Protein AF-A0A554IEF9-F1 (afdb_monomer_lite)

Structure (mmCIF, N/CA/C/O backbone):
data_AF-A0A554IEF9-F1
#
_entry.id   AF-A0A554IEF9-F1
#
loop_
_atom_site.group_PDB
_atom_site.id
_atom_site.type_symbol
_atom_site.label_atom_id
_atom_site.label_alt_id
_atom_site.label_comp_id
_atom_site.label_asym_id
_atom_site.label_entity_id
_atom_site.label_seq_id
_atom_site.pdbx_PDB_ins_code
_atom_site.Cartn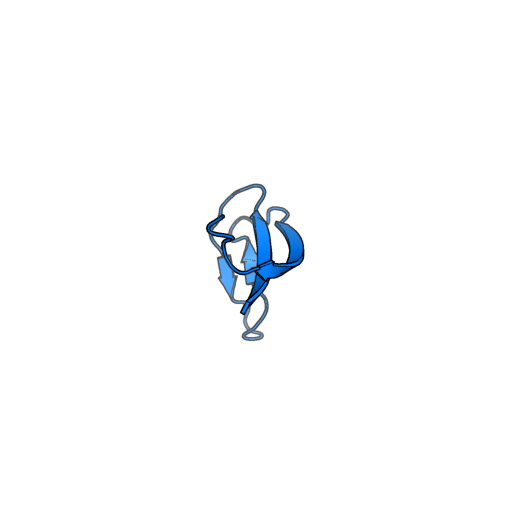_x
_atom_site.Cartn_y
_atom_site.Cartn_z
_atom_site.occupancy
_atom_site.B_iso_or_equiv
_atom_site.auth_seq_id
_atom_site.auth_comp_id
_atom_site.auth_asym_id
_atom_site.auth_atom_id
_atom_site.pdbx_PDB_model_num
ATOM 1 N N . MET A 1 1 ? 8.565 -7.948 -19.649 1.00 95.56 1 MET A N 1
ATOM 2 C CA . MET A 1 1 ? 7.444 -8.027 -18.684 1.00 95.56 1 MET A CA 1
ATOM 3 C C . MET A 1 1 ? 7.267 -6.653 -18.059 1.00 95.56 1 MET A C 1
ATOM 5 O O . MET A 1 1 ? 8.271 -5.986 -17.843 1.00 95.56 1 MET A O 1
ATOM 9 N N . THR A 1 2 ? 6.038 -6.214 -17.803 1.00 97.38 2 THR A N 1
ATOM 10 C CA . THR A 1 2 ? 5.747 -4.955 -17.094 1.00 97.38 2 THR A CA 1
ATOM 11 C C . THR A 1 2 ? 4.951 -5.264 -15.838 1.00 97.38 2 THR A C 1
ATOM 13 O O . THR A 1 2 ? 4.097 -6.146 -15.876 1.00 97.38 2 THR A O 1
ATOM 16 N N . LEU A 1 3 ? 5.242 -4.570 -14.742 1.00 98.06 3 LEU A N 1
ATOM 17 C CA . LEU A 1 3 ? 4.617 -4.784 -13.437 1.00 98.06 3 LEU A CA 1
ATOM 18 C C . LEU A 1 3 ? 4.195 -3.442 -12.840 1.00 98.06 3 LEU A C 1
ATOM 20 O O . LEU A 1 3 ? 4.906 -2.450 -13.008 1.00 98.06 3 LEU A O 1
ATOM 24 N N . ALA A 1 4 ? 3.075 -3.423 -12.123 1.00 98.19 4 ALA A N 1
ATOM 25 C CA . ALA A 1 4 ? 2.789 -2.372 -11.156 1.00 98.19 4 ALA A CA 1
ATOM 26 C C . ALA A 1 4 ? 3.443 -2.745 -9.820 1.00 98.19 4 ALA A C 1
ATOM 28 O O . ALA A 1 4 ? 3.418 -3.905 -9.406 1.00 98.19 4 ALA A O 1
ATOM 29 N N . ILE A 1 5 ? 4.066 -1.766 -9.175 1.00 98.06 5 ILE A N 1
ATOM 30 C CA . ILE A 1 5 ? 4.510 -1.854 -7.788 1.00 98.06 5 ILE A CA 1
ATOM 31 C C . ILE A 1 5 ? 3.773 -0.742 -7.050 1.00 98.06 5 ILE A C 1
ATOM 33 O O . ILE A 1 5 ? 4.016 0.434 -7.317 1.00 98.06 5 ILE A O 1
ATOM 37 N N . GLU A 1 6 ? 2.874 -1.125 -6.151 1.00 98.25 6 GLU A N 1
ATOM 38 C CA . GLU A 1 6 ? 1.950 -0.229 -5.449 1.00 98.25 6 GLU A CA 1
ATOM 39 C C . GLU A 1 6 ? 1.990 -0.511 -3.946 1.00 98.25 6 GLU A C 1
ATOM 41 O O . GLU A 1 6 ? 1.259 -1.336 -3.403 1.00 98.25 6 GLU A O 1
ATOM 46 N N . VAL A 1 7 ? 2.925 0.138 -3.256 1.00 97.62 7 VAL A N 1
ATOM 47 C CA . VAL A 1 7 ? 3.090 -0.083 -1.819 1.00 97.62 7 VAL A CA 1
ATOM 48 C C . VAL A 1 7 ? 2.102 0.798 -1.072 1.00 97.62 7 VAL A C 1
ATOM 50 O O . VAL A 1 7 ? 2.114 2.021 -1.222 1.00 97.62 7 VAL A O 1
ATOM 53 N N . ILE A 1 8 ? 1.287 0.163 -0.234 1.00 97.94 8 ILE A N 1
ATOM 54 C CA . ILE A 1 8 ? 0.368 0.821 0.690 1.00 97.94 8 ILE A CA 1
ATOM 55 C C . ILE A 1 8 ? 0.947 0.676 2.096 1.00 97.94 8 ILE A C 1
ATOM 57 O O . ILE A 1 8 ? 1.096 -0.436 2.602 1.00 97.94 8 ILE A O 1
ATOM 61 N N . TYR A 1 9 ? 1.293 1.797 2.722 1.00 97.44 9 TYR A N 1
ATOM 62 C CA . TYR A 1 9 ? 1.776 1.843 4.100 1.00 97.44 9 TYR A CA 1
ATOM 63 C C . TYR A 1 9 ? 0.645 2.229 5.047 1.00 97.44 9 TYR A C 1
ATOM 65 O O . TYR A 1 9 ? -0.021 3.238 4.818 1.00 97.44 9 TYR A O 1
ATOM 73 N N . SER A 1 10 ? 0.510 1.494 6.149 1.00 98.06 10 SER A N 1
ATOM 74 C CA . SER A 1 10 ? -0.316 1.874 7.300 1.00 98.06 10 SER A CA 1
ATOM 75 C C . SER A 1 10 ? 0.579 2.426 8.407 1.00 98.06 10 SER A C 1
ATOM 77 O O . SER A 1 10 ? 1.608 1.830 8.726 1.00 98.06 10 SER A O 1
ATOM 79 N N . LYS A 1 11 ? 0.213 3.570 8.999 1.00 98.19 11 LYS A N 1
ATOM 80 C CA . LYS A 1 11 ? 0.995 4.179 10.089 1.00 98.19 11 LYS A CA 1
ATOM 81 C C . LYS A 1 11 ? 0.958 3.339 11.371 1.00 98.19 11 LYS A C 1
ATOM 83 O O . LYS A 1 11 ? 1.949 3.319 12.099 1.00 98.19 11 LYS A O 1
ATOM 88 N N . GLY A 1 12 ? -0.186 2.731 11.670 1.00 97.19 12 GLY A N 1
ATOM 89 C CA . GLY A 1 12 ? -0.388 1.884 12.841 1.00 97.19 12 GLY A CA 1
ATOM 90 C C . GLY A 1 12 ? -0.531 0.412 12.465 1.00 97.19 12 GLY A C 1
ATOM 91 O O . GLY A 1 12 ? 0.412 -0.206 11.972 1.00 97.19 12 GLY A O 1
ATOM 92 N N . SER A 1 13 ? -1.701 -0.157 12.734 1.00 96.81 13 SER A N 1
ATOM 93 C CA . SER A 1 13 ? -2.025 -1.556 12.461 1.00 96.81 13 SER A CA 1
ATOM 94 C C . SER A 1 13 ? -2.054 -1.860 10.953 1.00 96.81 13 SER A C 1
ATOM 96 O O . SER A 1 13 ? -2.553 -1.049 10.168 1.00 96.81 13 SER A O 1
ATOM 98 N N . PRO A 1 14 ? -1.569 -3.039 10.520 1.00 96.69 14 PRO A N 1
ATOM 99 C CA . PRO A 1 14 ? -1.720 -3.504 9.143 1.00 96.69 14 PRO A CA 1
ATOM 100 C C . PRO A 1 14 ? -3.111 -4.094 8.849 1.00 96.69 14 PRO A C 1
ATOM 102 O O . PRO A 1 14 ? -3.390 -4.435 7.702 1.00 96.69 14 PRO A O 1
ATOM 105 N N . GLU A 1 15 ? -3.968 -4.267 9.859 1.00 98.25 15 GLU A N 1
ATOM 106 C CA . GLU A 1 15 ? -5.310 -4.828 9.679 1.00 98.25 15 GLU A CA 1
ATOM 107 C C . GLU A 1 15 ? -6.228 -3.861 8.917 1.00 98.25 15 GLU A C 1
ATOM 109 O O . GLU A 1 15 ? -6.218 -2.652 9.158 1.00 98.25 15 GLU A O 1
ATOM 114 N N . LEU A 1 16 ? -7.046 -4.404 8.010 1.00 98.06 16 LEU A N 1
ATOM 115 C CA . LEU A 1 16 ? -7.959 -3.645 7.153 1.00 98.06 16 LEU A CA 1
ATOM 116 C C . LEU A 1 16 ? -9.400 -4.127 7.318 1.00 98.06 16 LEU A C 1
ATOM 118 O O . LEU A 1 16 ? -9.651 -5.315 7.524 1.00 98.06 16 LEU A O 1
ATOM 122 N N . ILE A 1 17 ? -10.347 -3.206 7.155 1.00 98.25 17 ILE A N 1
ATOM 123 C CA . ILE A 1 17 ? -11.785 -3.487 7.139 1.00 98.25 17 ILE A CA 1
ATOM 124 C C . ILE A 1 17 ? -12.349 -3.078 5.778 1.00 98.25 17 ILE A C 1
ATOM 126 O O . ILE A 1 17 ? -12.151 -1.946 5.335 1.00 98.25 17 ILE A O 1
ATOM 130 N N . LEU A 1 18 ? -13.083 -3.989 5.134 1.00 98.50 18 LEU A N 1
ATOM 131 C CA . LEU A 1 18 ? -13.877 -3.680 3.946 1.00 98.50 18 LEU A CA 1
ATOM 132 C C . LEU A 1 18 ? -15.183 -3.006 4.367 1.00 98.50 18 LEU A C 1
ATOM 134 O O . LEU A 1 18 ? -15.945 -3.550 5.169 1.00 98.50 18 LEU A O 1
ATOM 138 N N . LYS A 1 19 ? -15.444 -1.815 3.834 1.00 98.38 19 LYS A N 1
ATOM 139 C CA . LYS A 1 19 ? -16.665 -1.062 4.128 1.00 98.38 19 LYS A CA 1
ATOM 140 C C . LYS A 1 19 ? -17.871 -1.672 3.406 1.00 98.38 19 LYS A C 1
ATOM 142 O O . LYS A 1 19 ? -17.753 -2.453 2.466 1.00 98.38 19 LYS A O 1
ATOM 147 N N . ASN A 1 20 ? -19.065 -1.263 3.835 1.00 98.25 20 ASN A N 1
ATOM 148 C CA . ASN A 1 20 ? -20.340 -1.773 3.315 1.00 98.25 20 ASN A CA 1
ATOM 149 C C . ASN A 1 20 ? -20.598 -1.429 1.835 1.00 98.25 20 ASN A C 1
ATOM 151 O O . ASN A 1 20 ? -21.553 -1.942 1.258 1.00 98.25 20 ASN A O 1
ATOM 155 N N . ASP A 1 21 ? -19.778 -0.564 1.231 1.00 98.38 21 ASP A N 1
ATOM 156 C CA . ASP A 1 21 ? -19.808 -0.282 -0.208 1.00 98.38 21 ASP A CA 1
ATOM 157 C C . ASP A 1 21 ? -19.175 -1.402 -1.057 1.00 98.38 21 ASP A C 1
ATOM 159 O O . ASP A 1 21 ? -19.294 -1.386 -2.282 1.00 98.38 21 ASP A O 1
ATOM 163 N N . GLY A 1 22 ? -18.535 -2.387 -0.416 1.00 98.19 22 GLY A N 1
ATOM 164 C CA . GLY A 1 22 ? -17.913 -3.533 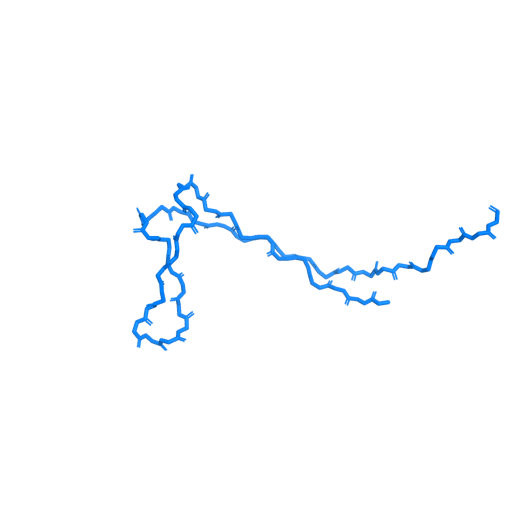-1.071 1.00 98.19 22 GLY A CA 1
ATOM 165 C C . GLY A 1 22 ? -16.574 -3.229 -1.742 1.00 98.19 22 GLY A C 1
ATOM 166 O O . GLY A 1 22 ? -16.055 -4.104 -2.431 1.00 98.19 22 GLY A O 1
ATOM 167 N N . TRP A 1 23 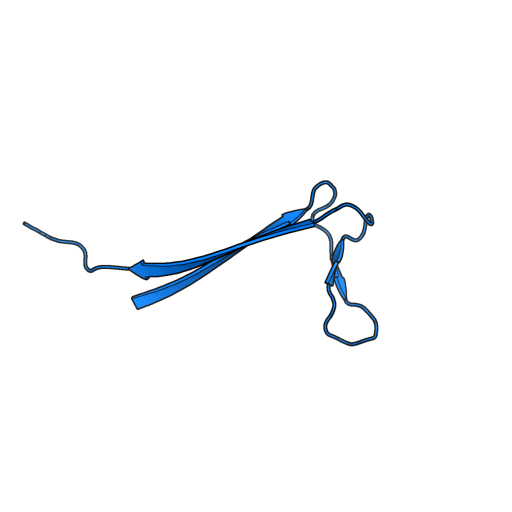? -16.007 -2.033 -1.540 1.00 98.50 23 TRP A N 1
ATOM 168 C CA . TRP A 1 23 ? -14.776 -1.596 -2.209 1.00 98.50 23 TRP A CA 1
ATOM 169 C C . TRP A 1 23 ? -13.779 -0.889 -1.300 1.00 98.50 23 TRP A C 1
ATOM 171 O O . TRP A 1 23 ? -12.578 -1.139 -1.401 1.00 98.50 23 TRP A O 1
ATOM 181 N N . THR A 1 24 ? -14.239 0.006 -0.433 1.00 98.19 24 THR A N 1
ATOM 182 C CA . THR A 1 24 ? -13.337 0.845 0.353 1.00 98.19 24 THR A CA 1
ATOM 183 C C . THR A 1 24 ? -12.672 0.016 1.446 1.00 98.19 24 THR A C 1
ATOM 185 O O . THR A 1 24 ? -13.354 -0.591 2.272 1.00 98.19 24 THR A O 1
ATOM 188 N N . LEU A 1 25 ? -11.338 0.023 1.473 1.00 98.25 25 LEU A N 1
ATOM 189 C CA . LEU A 1 25 ? -10.544 -0.500 2.582 1.00 98.25 25 LEU A CA 1
ATOM 190 C C . LEU A 1 25 ? -10.141 0.650 3.507 1.00 98.25 25 LEU A C 1
ATOM 192 O O . LEU A 1 25 ? -9.600 1.660 3.058 1.00 98.25 25 LEU A O 1
ATOM 196 N N . GLU A 1 26 ? -10.391 0.477 4.799 1.00 97.88 26 GLU A N 1
ATOM 197 C CA . GLU A 1 26 ? -9.963 1.388 5.864 1.00 97.88 26 GLU A CA 1
ATOM 198 C C . GLU A 1 26 ? -9.026 0.643 6.821 1.00 97.88 26 GLU A C 1
ATOM 200 O O . GLU A 1 26 ? -9.192 -0.559 7.043 1.00 97.88 26 GLU A O 1
ATOM 205 N N . THR A 1 27 ? -8.045 1.340 7.395 1.00 98.31 27 THR A N 1
ATOM 206 C CA . THR A 1 27 ? -7.231 0.799 8.489 1.00 98.31 27 THR A CA 1
ATOM 207 C C . THR A 1 27 ? -8.128 0.497 9.686 1.00 98.31 27 THR A C 1
ATOM 209 O O . THR A 1 27 ? -8.929 1.330 10.108 1.00 98.31 27 THR A O 1
ATOM 212 N N . ALA A 1 28 ? -8.006 -0.701 10.260 1.00 98.19 28 ALA A N 1
ATOM 213 C CA . ALA A 1 28 ? -8.865 -1.120 11.369 1.00 98.19 28 ALA A CA 1
ATOM 214 C C . ALA A 1 28 ? -8.698 -0.237 12.621 1.00 98.19 28 ALA A C 1
ATOM 216 O O . ALA A 1 28 ? -9.607 -0.141 13.442 1.00 98.19 28 ALA A O 1
ATOM 217 N N . ASP A 1 29 ? -7.544 0.422 12.757 1.00 98.25 29 ASP A N 1
ATOM 218 C CA . ASP A 1 29 ? -7.226 1.334 13.854 1.00 98.25 29 ASP A CA 1
ATOM 219 C C . ASP A 1 29 ? -7.512 2.817 13.546 1.00 98.25 29 ASP A C 1
ATOM 221 O O . ASP A 1 29 ? -7.227 3.680 14.379 1.00 98.25 29 ASP A O 1
ATOM 225 N N . GLY A 1 30 ? -8.047 3.133 12.360 1.00 97.94 30 GLY A N 1
ATOM 226 C CA . GLY A 1 30 ? -8.332 4.501 11.915 1.00 97.94 30 GLY A CA 1
ATOM 227 C C . GLY A 1 30 ? -7.089 5.375 11.696 1.00 97.94 30 GLY A C 1
ATOM 228 O O . GLY A 1 30 ? -7.205 6.596 11.557 1.00 97.94 30 GLY A O 1
ATOM 229 N N . SER A 1 31 ? -5.886 4.791 11.696 1.00 98.31 31 SER A N 1
ATOM 230 C CA . SER A 1 31 ? -4.644 5.523 11.447 1.00 98.31 31 SER A CA 1
ATOM 231 C C . SER A 1 31 ? -4.479 5.888 9.967 1.00 98.31 31 SER A C 1
ATOM 233 O O . SER A 1 31 ? -5.091 5.296 9.080 1.00 98.31 31 SER A O 1
ATOM 235 N N . LEU A 1 32 ? -3.627 6.878 9.681 1.00 98.38 32 LEU A N 1
ATOM 236 C CA . LEU A 1 32 ? -3.343 7.288 8.304 1.00 98.38 32 LEU A CA 1
ATOM 237 C C . LEU A 1 32 ? -2.692 6.154 7.501 1.00 98.38 32 LEU A C 1
ATOM 239 O O . LEU A 1 32 ? -1.800 5.462 7.999 1.00 98.38 32 LEU A O 1
ATOM 243 N N . ALA A 1 33 ? -3.070 6.065 6.229 1.00 98.19 33 ALA A N 1
ATOM 244 C CA . ALA A 1 33 ? -2.401 5.251 5.226 1.00 98.19 33 ALA A CA 1
ATOM 245 C C . ALA A 1 33 ? -1.930 6.122 4.053 1.00 98.19 33 ALA A C 1
ATOM 247 O O . ALA A 1 33 ? -2.496 7.185 3.788 1.00 98.19 33 ALA A O 1
ATOM 248 N N . ALA A 1 34 ? -0.884 5.684 3.356 1.00 98.00 34 ALA A N 1
ATOM 249 C CA . ALA A 1 34 ? -0.371 6.349 2.162 1.00 98.00 34 ALA A CA 1
ATOM 250 C C . ALA A 1 34 ? 0.046 5.318 1.109 1.00 98.00 34 ALA A C 1
ATOM 252 O O . ALA A 1 34 ? 0.586 4.266 1.449 1.00 98.00 34 ALA A O 1
ATOM 253 N N . LEU A 1 35 ? -0.174 5.647 -0.164 1.00 98.00 35 LEU A N 1
ATOM 254 C CA . LEU A 1 35 ? 0.187 4.814 -1.307 1.00 98.00 35 LEU A CA 1
ATOM 255 C C . LEU A 1 35 ? 1.226 5.520 -2.176 1.00 98.00 35 LEU A C 1
ATOM 257 O O . LEU A 1 35 ? 1.130 6.720 -2.437 1.00 98.00 35 LEU A O 1
ATOM 261 N N . PHE A 1 36 ? 2.184 4.738 -2.664 1.00 98.38 36 PHE A N 1
ATOM 262 C CA . PHE A 1 36 ? 3.027 5.096 -3.797 1.00 98.38 36 PHE A CA 1
ATOM 263 C C . PHE A 1 36 ? 2.921 4.012 -4.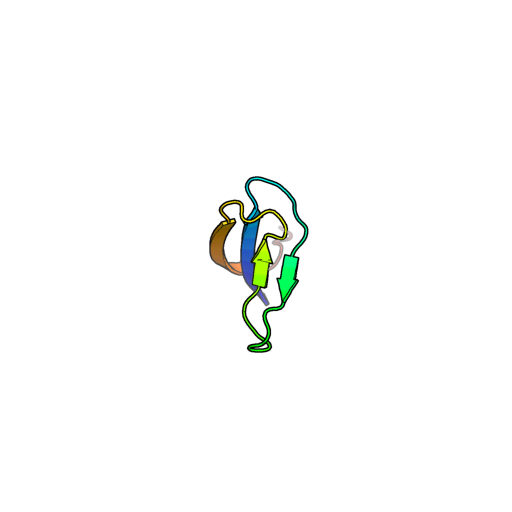856 1.00 98.38 36 PHE A C 1
ATOM 265 O O . PHE A 1 36 ? 3.058 2.829 -4.548 1.00 98.38 36 PHE A O 1
ATOM 272 N N . GLU A 1 37 ? 2.748 4.424 -6.107 1.00 98.50 37 GLU A N 1
ATOM 273 C CA . GLU A 1 37 ? 2.659 3.509 -7.236 1.00 98.50 37 GLU A CA 1
ATOM 274 C C . GLU A 1 37 ? 3.668 3.865 -8.327 1.00 98.50 37 GLU A C 1
ATOM 276 O O . GLU A 1 37 ? 3.908 5.036 -8.650 1.00 98.50 37 GLU A O 1
ATOM 281 N N . LYS A 1 38 ? 4.248 2.823 -8.929 1.00 98.31 38 LYS A N 1
ATOM 282 C CA . LYS A 1 38 ? 5.023 2.938 -10.157 1.00 98.31 38 LYS A CA 1
ATOM 283 C C . LYS A 1 38 ? 4.844 1.715 -11.047 1.00 98.31 38 LYS A C 1
ATOM 285 O O . LYS A 1 38 ? 5.008 0.579 -10.611 1.00 98.31 38 LYS A O 1
ATOM 290 N N . THR A 1 39 ? 4.638 1.956 -12.337 1.00 98.44 39 THR A N 1
ATOM 291 C CA . THR A 1 39 ? 4.790 0.921 -13.364 1.00 98.44 39 THR A CA 1
ATOM 292 C C . THR A 1 39 ? 6.259 0.775 -13.753 1.00 98.44 39 THR A C 1
ATOM 294 O O . THR A 1 39 ? 6.921 1.758 -14.104 1.00 98.44 39 THR A O 1
ATOM 297 N N . VAL A 1 40 ? 6.767 -0.456 -13.721 1.00 98.12 40 VAL A N 1
ATOM 298 C CA . VAL A 1 40 ? 8.151 -0.797 -14.066 1.00 98.12 40 VAL A CA 1
ATOM 299 C C . VAL A 1 40 ? 8.210 -1.793 -15.218 1.00 98.12 40 VAL A C 1
ATOM 301 O O . VAL A 1 40 ? 7.344 -2.654 -15.382 1.00 98.12 40 VAL A O 1
ATOM 304 N N . PHE A 1 41 ? 9.270 -1.693 -16.013 1.00 98.00 41 PHE A N 1
ATOM 305 C CA . PHE A 1 41 ? 9.634 -2.693 -17.009 1.00 98.00 41 PHE A CA 1
ATOM 306 C C . PHE A 1 41 ? 10.738 -3.584 -16.445 1.00 98.00 41 PHE A C 1
ATOM 308 O O . PHE A 1 41 ? 11.740 -3.082 -15.941 1.00 98.00 41 PHE A O 1
ATOM 315 N N . VAL A 1 42 ? 10.566 -4.899 -16.558 1.00 96.75 42 V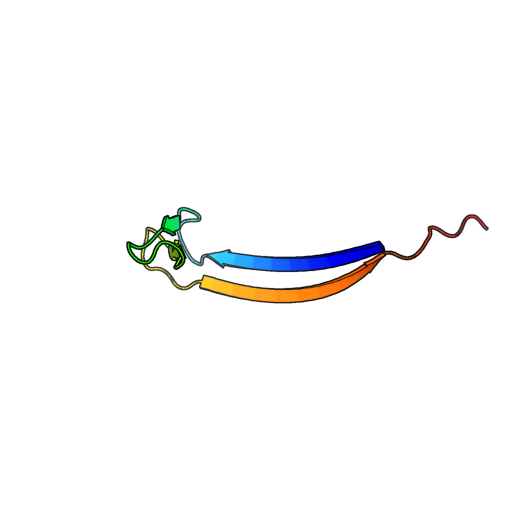AL A N 1
ATOM 316 C CA . VAL A 1 42 ? 11.605 -5.879 -16.236 1.00 96.75 42 VAL A CA 1
ATOM 317 C C . VAL A 1 42 ? 12.355 -6.217 -17.528 1.00 96.75 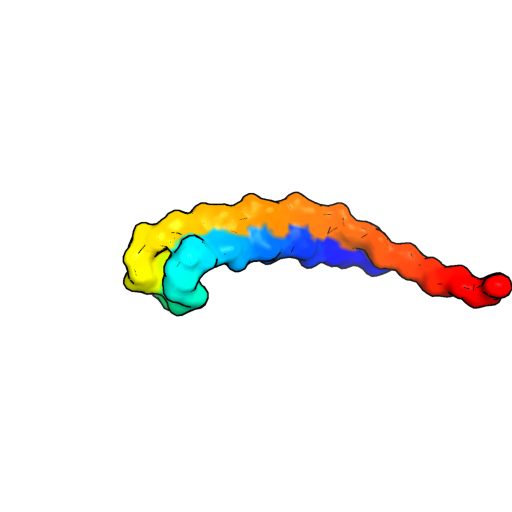42 VAL A C 1
ATOM 319 O O . VAL A 1 42 ? 11.775 -6.899 -18.390 1.00 96.75 42 VAL A O 1
ATOM 322 N N . PRO A 1 43 ? 13.602 -5.730 -17.696 1.00 95.12 43 PRO A N 1
ATOM 323 C CA . PRO A 1 43 ? 14.405 -6.026 -18.871 1.00 95.12 43 PRO A CA 1
ATOM 324 C C . PRO A 1 43 ? 14.936 -7.465 -18.827 1.00 95.12 43 PRO A C 1
ATOM 326 O O . PRO A 1 43 ? 15.005 -8.076 -17.758 1.00 95.12 43 PRO A O 1
ATOM 329 N N . PRO A 1 44 ? 15.335 -8.023 -19.980 1.00 93.56 44 PRO A N 1
ATOM 330 C CA . PRO A 1 44 ? 16.060 -9.286 -20.002 1.00 93.56 44 PRO A CA 1
ATOM 331 C C . PRO A 1 44 ? 17.392 -9.158 -19.252 1.00 93.56 44 PRO A C 1
ATOM 333 O O . PRO A 1 44 ? 18.047 -8.115 -19.291 1.00 93.56 44 PRO A O 1
ATOM 336 N N . ILE A 1 45 ? 17.813 -10.244 -18.604 1.00 91.56 45 ILE A N 1
ATOM 337 C CA . ILE A 1 45 ? 19.157 -10.348 -18.028 1.00 91.56 45 ILE A CA 1
ATOM 338 C C . ILE A 1 45 ? 20.148 -10.413 -19.191 1.00 91.56 45 ILE A C 1
ATOM 340 O O . ILE A 1 45 ? 20.033 -11.304 -20.037 1.00 91.56 45 ILE A O 1
ATOM 344 N N . ARG A 1 46 ? 21.120 -9.496 -19.242 1.00 87.44 46 ARG A N 1
ATOM 345 C CA . ARG A 1 46 ? 22.249 -9.656 -20.163 1.00 87.44 46 ARG A CA 1
ATOM 346 C C . ARG A 1 46 ? 23.193 -10.730 -19.624 1.00 87.44 46 ARG A C 1
ATOM 348 O O . ARG A 1 46 ? 23.484 -10.758 -18.431 1.00 87.44 46 ARG A O 1
ATOM 355 N N . ARG A 1 47 ? 23.590 -11.649 -20.501 1.00 81.94 47 ARG A N 1
ATOM 356 C CA . ARG A 1 47 ? 24.615 -12.667 -20.258 1.00 81.94 47 ARG A CA 1
ATOM 357 C C . ARG A 1 47 ? 25.718 -12.435 -21.281 1.00 81.94 47 ARG A C 1
ATOM 359 O O . ARG A 1 47 ? 25.752 -13.107 -22.309 1.00 81.94 47 ARG A O 1
ATOM 366 N N . ASP A 1 48 ? 26.517 -11.420 -21.023 1.00 78.62 48 ASP A N 1
ATOM 367 C CA . ASP A 1 48 ? 27.771 -11.114 -21.699 1.00 78.62 48 ASP A CA 1
ATOM 368 C C . ASP A 1 48 ? 28.901 -11.043 -20.667 1.00 78.62 48 ASP A C 1
ATOM 370 O O . ASP A 1 48 ? 28.637 -10.576 -19.534 1.00 78.62 48 ASP A O 1
#

Radius of gyration: 16.41 Å; chains: 1; bounding box: 48×20×36 Å

Foldseek 3Di:
DKDKDKDKDFPDDPDWDQDPVRDDIADPVNGDMDIDMDMDDDDDDDDD

pLDDT: mean 96.73, std 3.96, range [78.62, 98.5]

Sequence (48 aa):
MTLAIEVIYSKGSPELILKNDGWTLETADGSLAALFEKTVFVPPIRRD

Secondary structure (DSSP, 8-state):
-EEEEEEEEESS---EEE-TTSS-EEETT---EEEEEEEEE-PPPP--